Protein AF-A0A972XXH7-F1 (afdb_monomer_lite)

Structure (mmCIF, N/CA/C/O backbone):
data_AF-A0A972XXH7-F1
#
_entry.id   AF-A0A972XXH7-F1
#
loop_
_atom_site.group_PDB
_atom_site.id
_atom_site.type_symbol
_atom_site.label_atom_id
_atom_site.label_alt_id
_atom_site.label_comp_id
_atom_site.label_asym_id
_atom_site.label_entity_id
_atom_site.label_seq_id
_atom_site.pdbx_PDB_ins_code
_atom_site.Cartn_x
_atom_site.Cartn_y
_atom_site.Cartn_z
_atom_site.occupancy
_atom_site.B_iso_or_equiv
_atom_site.auth_seq_id
_atom_site.auth_comp_id
_atom_site.auth_asym_id
_atom_site.auth_atom_id
_atom_site.pdbx_PDB_model_num
ATOM 1 N N . MET A 1 1 ? 15.306 -4.530 -32.451 1.00 33.66 1 MET A N 1
ATOM 2 C CA . MET A 1 1 ? 15.844 -3.868 -31.249 1.00 33.66 1 MET A CA 1
ATOM 3 C C . MET A 1 1 ? 14.902 -4.188 -30.099 1.00 33.66 1 MET A C 1
ATOM 5 O O . MET A 1 1 ? 13.750 -3.777 -30.152 1.00 33.66 1 MET A O 1
ATOM 9 N N . ARG A 1 2 ? 15.311 -5.054 -29.163 1.00 30.50 2 ARG A N 1
ATOM 10 C CA . ARG A 1 2 ? 14.496 -5.430 -27.998 1.00 30.50 2 ARG A CA 1
ATOM 11 C C . ARG A 1 2 ? 14.983 -4.588 -26.828 1.00 30.50 2 ARG A C 1
ATOM 13 O O . ARG A 1 2 ? 16.065 -4.839 -26.318 1.00 30.50 2 ARG A O 1
ATOM 20 N N . ILE A 1 3 ? 14.213 -3.575 -26.449 1.00 39.75 3 ILE A N 1
ATOM 21 C CA . ILE A 1 3 ? 14.462 -2.831 -25.213 1.00 39.75 3 ILE A CA 1
ATOM 22 C C . ILE A 1 3 ? 14.277 -3.838 -24.074 1.00 39.75 3 ILE A C 1
ATOM 24 O O . ILE A 1 3 ? 13.209 -4.442 -23.961 1.00 39.75 3 ILE A O 1
ATOM 28 N N . HIS A 1 4 ? 15.322 -4.084 -23.283 1.00 41.41 4 HIS A N 1
ATOM 29 C CA . HIS A 1 4 ? 15.193 -4.878 -22.066 1.00 41.41 4 HIS A CA 1
ATOM 30 C C . HIS A 1 4 ? 14.301 -4.098 -21.098 1.00 41.41 4 HIS A C 1
ATOM 32 O O . HIS A 1 4 ? 14.734 -3.123 -20.491 1.00 41.41 4 HIS A O 1
ATOM 38 N N . VAL A 1 5 ? 13.034 -4.502 -21.009 1.00 54.06 5 VAL A N 1
ATOM 39 C CA . VAL A 1 5 ? 12.055 -3.889 -20.110 1.00 54.06 5 VAL A CA 1
ATOM 40 C C . VAL A 1 5 ? 12.564 -4.056 -18.681 1.00 54.06 5 VAL A C 1
ATOM 42 O O . VAL A 1 5 ? 12.936 -5.159 -18.268 1.00 54.06 5 VAL A O 1
ATOM 45 N N . ASN A 1 6 ? 12.631 -2.954 -17.929 1.00 66.62 6 ASN A N 1
ATOM 46 C CA . ASN A 1 6 ? 13.001 -3.003 -16.523 1.00 66.62 6 ASN A CA 1
ATOM 47 C C . ASN A 1 6 ? 12.058 -3.968 -15.796 1.00 66.62 6 ASN A C 1
ATOM 49 O O . ASN A 1 6 ? 10.846 -3.974 -16.000 1.00 66.62 6 ASN A O 1
ATOM 53 N N . LEU A 1 7 ? 12.624 -4.774 -14.911 1.00 69.31 7 LEU A N 1
ATOM 54 C CA . LEU A 1 7 ? 11.933 -5.813 -14.165 1.00 69.31 7 LEU A CA 1
ATOM 55 C C . LEU A 1 7 ? 10.661 -5.330 -13.428 1.00 69.31 7 LEU A C 1
ATOM 57 O O . LEU A 1 7 ? 9.765 -6.134 -13.167 1.00 69.31 7 LEU A O 1
ATOM 61 N N . PHE A 1 8 ? 10.611 -4.047 -13.061 1.00 75.12 8 PHE A N 1
ATOM 62 C CA . PHE A 1 8 ? 9.453 -3.398 -12.440 1.00 75.12 8 PHE A CA 1
ATOM 63 C C . PHE A 1 8 ? 8.464 -2.804 -13.442 1.00 75.12 8 PHE A C 1
ATOM 65 O O . PHE A 1 8 ? 7.281 -2.701 -13.132 1.00 75.12 8 PHE A O 1
ATOM 72 N N . GLU A 1 9 ? 8.926 -2.422 -14.632 1.00 80.00 9 GLU A N 1
ATOM 73 C CA . GLU A 1 9 ? 8.071 -1.821 -15.653 1.00 80.00 9 GLU A CA 1
ATOM 74 C C . GLU A 1 9 ? 6.973 -2.783 -16.088 1.00 80.00 9 GLU A C 1
ATOM 76 O O . GLU A 1 9 ? 5.829 -2.361 -16.167 1.00 80.00 9 GLU A O 1
ATOM 81 N N . GLU A 1 10 ? 7.279 -4.068 -16.301 1.00 83.38 10 GLU A N 1
ATOM 82 C CA . GLU A 1 10 ? 6.265 -5.077 -16.654 1.00 83.38 10 GLU A CA 1
ATOM 83 C C . GLU A 1 10 ? 5.128 -5.121 -15.628 1.00 83.38 10 GLU A C 1
ATOM 85 O O . GLU A 1 10 ? 3.953 -5.174 -15.985 1.00 83.38 10 GLU A O 1
ATOM 90 N N . GLN A 1 11 ? 5.478 -5.044 -14.345 1.00 84.75 11 GLN A N 1
ATOM 91 C CA . GLN A 1 11 ? 4.503 -5.079 -13.269 1.00 84.75 11 GLN A CA 1
ATOM 92 C C . GLN A 1 11 ? 3.672 -3.794 -13.206 1.00 84.75 11 GLN A C 1
ATOM 94 O O . GLN A 1 11 ? 2.457 -3.851 -13.031 1.00 84.75 11 GLN A O 1
ATOM 99 N N . PHE A 1 12 ? 4.314 -2.639 -13.372 1.00 87.12 12 PHE A N 1
ATOM 100 C CA . PHE A 1 12 ? 3.624 -1.354 -13.430 1.00 87.12 12 PHE A CA 1
ATOM 101 C C . PHE A 1 12 ? 2.702 -1.267 -14.650 1.00 87.12 12 PHE A C 1
ATOM 103 O O . PHE A 1 12 ? 1.591 -0.770 -14.525 1.00 87.12 12 PHE A O 1
ATOM 110 N N . TYR A 1 13 ? 3.113 -1.807 -15.800 1.00 87.69 13 TYR A N 1
ATOM 111 C CA . TYR A 1 13 ? 2.267 -1.921 -16.988 1.00 87.69 13 TYR A CA 1
ATOM 112 C C . TYR A 1 13 ? 1.065 -2.827 -16.758 1.00 87.69 13 TYR A C 1
ATOM 114 O O . TYR A 1 13 ? -0.038 -2.484 -17.176 1.00 87.69 13 TYR A O 1
ATOM 122 N N . GLN A 1 14 ? 1.265 -3.963 -16.089 1.00 88.62 14 GLN A N 1
ATOM 123 C CA . GLN A 1 14 ? 0.170 -4.861 -15.751 1.00 88.62 14 GLN A CA 1
ATOM 124 C C . GLN A 1 14 ? -0.860 -4.149 -14.867 1.00 88.62 14 GLN A C 1
ATOM 126 O O . GLN A 1 14 ? -2.034 -4.113 -15.223 1.00 88.62 14 GLN A O 1
ATOM 131 N N . VAL A 1 15 ? -0.423 -3.518 -13.772 1.00 89.12 15 VAL A N 1
ATOM 132 C CA . VAL A 1 15 ? -1.325 -2.775 -12.876 1.00 89.12 15 VAL A CA 1
ATOM 133 C C . VAL A 1 15 ? -1.988 -1.605 -13.600 1.00 89.12 15 VAL A C 1
ATOM 135 O O . VAL A 1 15 ? -3.191 -1.405 -13.459 1.00 89.12 15 VAL A O 1
ATOM 138 N N . ALA A 1 16 ? -1.237 -0.858 -14.412 1.00 89.94 16 ALA A N 1
ATOM 139 C CA . ALA A 1 16 ? -1.781 0.243 -15.197 1.00 89.94 16 ALA A CA 1
ATOM 140 C C . ALA A 1 16 ? -2.887 -0.230 -16.150 1.00 89.94 16 ALA A C 1
ATOM 142 O O . ALA A 1 16 ? -3.943 0.391 -16.241 1.00 89.94 16 ALA A O 1
ATOM 143 N N . SER A 1 17 ? -2.678 -1.371 -16.812 1.00 89.81 17 SER A N 1
ATOM 144 C CA . SER A 1 17 ? -3.676 -1.977 -17.690 1.00 89.81 17 SER A CA 1
ATOM 145 C C . SER A 1 17 ? -4.894 -2.502 -16.926 1.00 89.81 17 SER A C 1
ATOM 147 O O . SER A 1 17 ? -6.010 -2.358 -17.418 1.00 89.81 17 SER A O 1
ATOM 149 N N . GLU A 1 18 ? -4.699 -3.134 -15.767 1.00 90.69 18 GLU A N 1
ATOM 150 C CA . GLU A 1 18 ? -5.778 -3.699 -14.943 1.00 90.69 18 GLU A CA 1
ATOM 151 C C . GLU A 1 18 ? -6.668 -2.604 -14.338 1.00 90.69 18 GLU A C 1
ATOM 153 O O . GLU A 1 18 ? -7.891 -2.732 -14.330 1.00 90.69 18 GLU A O 1
ATOM 158 N N . GLU A 1 19 ? -6.067 -1.507 -13.875 1.00 87.88 19 GLU A N 1
ATOM 159 C CA . GLU A 1 19 ? -6.779 -0.367 -13.284 1.00 87.88 19 GLU A CA 1
ATOM 160 C C . GLU A 1 19 ? -7.206 0.678 -14.336 1.00 87.88 19 GLU A C 1
ATOM 162 O O . GLU A 1 19 ? -7.864 1.659 -13.991 1.00 87.88 19 GLU A O 1
ATOM 167 N N . ALA A 1 20 ? -6.862 0.466 -15.614 1.00 89.31 20 ALA A N 1
ATOM 168 C CA . ALA A 1 20 ? -7.104 1.380 -16.734 1.00 89.31 20 ALA A CA 1
ATOM 169 C C . ALA A 1 20 ? -6.572 2.811 -16.488 1.00 89.31 20 ALA A C 1
ATOM 171 O O . ALA A 1 20 ? -7.272 3.800 -16.714 1.00 89.31 20 ALA A O 1
ATOM 172 N N . ILE A 1 21 ? -5.323 2.908 -16.027 1.00 90.50 21 ILE A N 1
ATOM 173 C CA . ILE A 1 21 ? -4.622 4.159 -15.700 1.00 90.50 21 ILE A CA 1
ATOM 174 C C . ILE A 1 21 ? -3.346 4.333 -16.525 1.00 90.50 21 ILE A C 1
ATOM 176 O O . ILE A 1 21 ? -2.838 3.395 -17.140 1.00 90.50 21 ILE A O 1
ATOM 180 N N . GLU A 1 22 ? -2.807 5.550 -16.518 1.00 87.69 22 GLU A N 1
ATOM 181 C CA . GLU A 1 22 ? -1.535 5.857 -17.164 1.00 87.69 22 GLU A CA 1
ATOM 182 C C . GLU A 1 22 ? -0.345 5.529 -16.251 1.00 87.69 22 GLU A C 1
ATOM 184 O O . GLU A 1 22 ? -0.376 5.732 -15.036 1.00 87.69 22 GLU A O 1
ATOM 189 N N . LEU A 1 23 ? 0.722 5.012 -16.862 1.00 88.44 23 LEU A N 1
ATOM 190 C CA . LEU A 1 23 ? 2.010 4.795 -16.213 1.00 88.44 23 LEU A CA 1
ATOM 191 C C . LEU A 1 23 ? 2.893 6.024 -16.427 1.00 88.44 23 LEU A C 1
ATOM 193 O O . LEU A 1 23 ? 3.261 6.332 -17.561 1.00 88.44 23 LEU A O 1
ATOM 197 N N . HIS A 1 24 ? 3.294 6.673 -15.339 1.00 87.81 24 HIS A N 1
ATOM 198 C CA . HIS A 1 24 ? 4.262 7.765 -15.374 1.00 87.81 24 HIS A CA 1
ATOM 199 C C . HIS A 1 24 ? 5.689 7.213 -15.273 1.00 87.81 24 HIS A C 1
ATOM 201 O O . HIS A 1 24 ? 5.961 6.316 -14.470 1.00 87.81 24 HIS A O 1
ATOM 207 N N . LYS A 1 25 ? 6.610 7.732 -16.090 1.00 86.38 25 LYS A N 1
ATOM 208 C CA . LYS A 1 25 ? 8.027 7.346 -16.074 1.00 86.38 25 LYS A CA 1
ATOM 209 C C . LYS A 1 25 ? 8.909 8.574 -16.217 1.00 86.38 25 LYS A C 1
ATOM 211 O O . LYS A 1 25 ? 8.743 9.309 -17.189 1.00 86.38 25 LYS A O 1
ATOM 216 N N . ASP A 1 26 ? 9.898 8.712 -15.338 1.00 83.25 26 ASP A N 1
ATOM 217 C CA . ASP A 1 26 ? 10.983 9.672 -15.537 1.00 83.25 26 ASP A CA 1
ATOM 218 C C . ASP A 1 26 ? 12.301 8.958 -15.816 1.00 83.25 26 ASP A C 1
ATOM 220 O O . ASP A 1 26 ? 12.591 7.871 -15.303 1.00 83.25 26 ASP A O 1
ATOM 224 N N . TYR A 1 27 ? 13.129 9.617 -16.619 1.00 80.62 27 TYR A N 1
ATOM 225 C CA . TYR A 1 27 ? 14.425 9.124 -17.060 1.00 80.62 27 TYR A CA 1
ATOM 226 C C . TYR A 1 27 ? 15.542 10.022 -16.531 1.00 80.62 27 TYR A C 1
ATOM 228 O O . TYR A 1 27 ? 15.356 11.223 -16.332 1.00 80.62 27 TYR A O 1
ATOM 236 N N . GLU A 1 28 ? 16.726 9.453 -16.332 1.00 75.44 28 GLU A N 1
ATOM 237 C CA . GLU A 1 28 ? 17.935 10.207 -16.006 1.00 75.44 28 GLU A CA 1
ATOM 238 C C . GLU A 1 28 ? 19.119 9.789 -16.876 1.00 75.44 28 GLU A C 1
ATOM 240 O O . GLU A 1 28 ? 19.144 8.646 -17.340 1.00 75.44 28 GLU A O 1
ATOM 245 N N . PRO A 1 29 ? 20.117 10.673 -17.070 1.00 73.75 29 PRO A N 1
ATOM 246 C CA . PRO A 1 29 ? 21.312 10.340 -17.826 1.00 73.75 29 PRO A CA 1
ATOM 247 C C . PRO A 1 29 ? 22.032 9.111 -17.252 1.00 73.75 29 PRO A C 1
ATOM 249 O O . PRO A 1 29 ? 22.560 9.136 -16.139 1.00 73.75 29 PRO A O 1
ATOM 252 N N . GLY A 1 30 ? 22.067 8.024 -18.015 1.00 61.16 30 GLY A N 1
ATOM 253 C CA . GLY A 1 30 ? 22.843 6.831 -17.726 1.00 61.16 30 GLY A CA 1
ATOM 254 C C . GLY A 1 30 ? 24.288 7.051 -18.151 1.00 61.16 30 GLY A C 1
ATOM 255 O O . GLY A 1 30 ? 24.621 6.937 -19.323 1.00 61.16 30 GLY A O 1
ATOM 256 N N . SER A 1 31 ? 25.180 7.351 -17.210 1.00 51.62 31 SER A N 1
ATOM 257 C CA . SER A 1 31 ? 26.609 7.378 -17.525 1.00 51.62 31 SER A CA 1
ATOM 258 C C . SER A 1 31 ? 27.147 5.947 -17.613 1.00 51.62 31 SER A C 1
ATOM 260 O O . SER A 1 31 ? 27.480 5.326 -16.605 1.00 51.62 31 SER A O 1
ATOM 262 N N . SER A 1 32 ? 27.300 5.409 -18.825 1.00 45.72 32 SER A N 1
ATOM 263 C CA . SER A 1 32 ? 28.139 4.229 -19.056 1.00 45.72 32 SER A CA 1
ATOM 264 C C . SER A 1 32 ? 29.620 4.619 -18.933 1.00 45.72 32 SER A C 1
ATOM 266 O O . SER A 1 32 ? 30.361 4.697 -19.911 1.00 45.72 32 SER A O 1
ATOM 268 N N . LYS A 1 33 ? 30.072 4.909 -17.711 1.00 40.56 33 LYS A N 1
ATOM 269 C CA . LYS A 1 33 ? 31.497 5.047 -17.371 1.00 40.56 33 LYS A CA 1
ATOM 270 C C . LYS A 1 33 ? 31.946 3.955 -16.404 1.00 40.56 33 LYS A C 1
ATOM 272 O O . LYS A 1 33 ? 32.727 4.200 -15.498 1.00 40.56 33 LYS A O 1
ATOM 277 N N . LEU A 1 34 ? 31.501 2.726 -16.636 1.00 38.81 34 LEU A N 1
ATOM 278 C CA . LEU A 1 34 ? 32.209 1.543 -16.165 1.00 38.81 34 LEU A CA 1
ATOM 279 C C . LEU A 1 34 ? 32.301 0.558 -17.325 1.00 38.81 34 LEU A C 1
ATOM 281 O O . LEU A 1 34 ? 31.327 -0.072 -17.721 1.00 38.81 34 LEU A O 1
ATOM 285 N N . ILE A 1 35 ? 33.507 0.469 -17.883 1.00 43.91 35 ILE A N 1
ATOM 286 C CA . ILE A 1 35 ? 33.942 -0.652 -18.707 1.00 43.91 35 ILE A CA 1
ATOM 287 C C . ILE A 1 35 ? 33.793 -1.890 -17.820 1.00 43.91 35 ILE A C 1
ATOM 289 O O . ILE A 1 35 ? 34.601 -2.133 -16.928 1.00 43.91 35 ILE A O 1
ATOM 293 N N . THR A 1 36 ? 32.730 -2.659 -18.004 1.00 37.34 36 THR A N 1
ATOM 294 C CA . THR A 1 36 ? 32.656 -4.022 -17.484 1.00 37.34 36 THR A CA 1
ATOM 295 C C . THR A 1 36 ? 32.117 -4.888 -18.604 1.00 37.34 36 THR A C 1
ATOM 297 O O . THR A 1 36 ? 30.980 -4.743 -19.042 1.00 37.34 36 THR A O 1
ATOM 300 N N . PHE A 1 37 ? 33.004 -5.732 -19.123 1.00 38.09 37 PHE A N 1
ATOM 301 C CA . PHE A 1 37 ? 32.758 -6.684 -20.194 1.00 38.09 37 PHE A CA 1
ATOM 302 C C . PHE A 1 37 ? 31.705 -7.711 -19.746 1.00 38.09 37 PHE A C 1
ATOM 304 O O . PHE A 1 37 ? 32.053 -8.767 -19.226 1.00 38.09 37 PHE A O 1
ATOM 311 N N . MET A 1 38 ? 30.419 -7.419 -19.936 1.00 34.19 38 MET A N 1
ATOM 312 C CA . MET A 1 38 ? 29.374 -8.444 -19.952 1.00 34.19 38 MET A CA 1
ATOM 313 C C . MET A 1 38 ? 28.773 -8.511 -21.361 1.00 34.19 38 MET A C 1
ATOM 315 O O . MET A 1 38 ? 28.179 -7.532 -21.814 1.00 34.19 38 MET A O 1
ATOM 319 N N . PRO A 1 39 ? 28.937 -9.630 -22.089 1.00 33.75 39 PRO A N 1
ATOM 320 C CA . PRO A 1 39 ? 28.343 -9.789 -23.407 1.00 33.75 39 PRO A CA 1
ATOM 321 C C . PRO A 1 39 ? 26.834 -10.027 -23.255 1.00 33.75 39 PRO A C 1
ATOM 323 O O . PRO A 1 39 ? 26.426 -10.993 -22.614 1.00 33.75 39 PRO A O 1
ATOM 326 N N . GLY A 1 40 ? 26.014 -9.153 -23.849 1.00 41.34 40 GLY A N 1
ATOM 327 C CA . GLY A 1 40 ? 24.571 -9.382 -24.009 1.00 41.34 40 GLY A CA 1
ATOM 328 C C . GLY A 1 40 ? 23.629 -8.256 -23.575 1.00 41.34 40 GLY A C 1
ATOM 329 O O . GLY A 1 40 ? 22.423 -8.424 -23.716 1.00 41.34 40 GLY A O 1
ATOM 330 N N . ALA A 1 41 ? 24.126 -7.122 -23.076 1.00 37.72 41 ALA A N 1
ATOM 331 C CA . ALA A 1 41 ? 23.281 -5.957 -22.819 1.00 37.72 41 ALA A CA 1
ATOM 332 C C . ALA A 1 41 ? 23.319 -5.004 -24.026 1.00 37.72 41 ALA A C 1
ATOM 334 O O . ALA A 1 41 ? 24.289 -4.271 -24.211 1.00 37.72 41 ALA A O 1
ATOM 335 N N . ASP A 1 42 ? 22.272 -5.037 -24.855 1.00 38.16 42 ASP A N 1
ATOM 336 C CA . ASP A 1 42 ? 21.989 -3.986 -25.839 1.00 38.16 42 ASP A CA 1
ATOM 337 C C . ASP A 1 42 ? 21.674 -2.687 -25.072 1.00 38.16 42 ASP A C 1
ATOM 339 O O . ASP A 1 42 ? 20.548 -2.466 -24.627 1.00 38.16 42 ASP A O 1
ATOM 343 N N . TYR A 1 43 ? 22.692 -1.846 -24.880 1.00 47.94 43 TYR A N 1
ATOM 344 C CA . TYR A 1 43 ? 22.541 -0.461 -24.446 1.00 47.94 43 TYR A CA 1
ATOM 345 C C . TYR A 1 43 ? 22.334 0.405 -25.682 1.00 47.94 43 TYR A C 1
ATOM 347 O O . TYR A 1 43 ? 23.233 0.526 -26.513 1.00 47.94 43 TYR A O 1
ATOM 355 N N . ASN A 1 44 ? 21.164 1.021 -25.798 1.00 42.84 44 ASN A N 1
ATOM 356 C CA . ASN A 1 44 ? 21.001 2.186 -26.649 1.00 42.84 44 ASN A CA 1
ATOM 357 C C . ASN A 1 44 ? 20.095 3.190 -25.931 1.00 42.84 44 ASN A C 1
ATOM 359 O O . ASN A 1 44 ? 19.065 2.797 -25.385 1.00 42.84 44 ASN A O 1
ATOM 363 N N . ASP A 1 45 ? 20.537 4.445 -25.976 1.00 50.91 45 ASP A N 1
ATOM 364 C CA . ASP A 1 45 ? 20.097 5.657 -25.276 1.00 50.91 45 ASP A CA 1
ATOM 365 C C . ASP A 1 45 ? 20.722 5.877 -23.890 1.00 50.91 45 ASP A C 1
ATOM 367 O O . ASP A 1 45 ? 20.584 5.078 -22.967 1.00 50.91 45 ASP A O 1
ATOM 371 N N . ASP A 1 46 ? 21.402 7.021 -23.750 1.00 62.62 46 ASP A N 1
ATOM 372 C CA . ASP A 1 46 ? 22.047 7.575 -22.549 1.00 62.62 46 ASP A CA 1
ATOM 373 C C . ASP A 1 46 ? 21.062 7.841 -21.390 1.00 62.62 46 ASP A C 1
ATOM 375 O O . ASP A 1 46 ? 21.306 8.704 -20.555 1.00 62.62 46 ASP A O 1
ATOM 379 N N . LEU A 1 47 ? 19.916 7.163 -21.332 1.00 63.38 47 LEU A N 1
ATOM 380 C CA . LEU A 1 47 ? 18.828 7.392 -20.395 1.00 63.38 47 LEU A CA 1
ATOM 381 C C . LEU A 1 47 ? 18.426 6.079 -19.721 1.00 63.38 47 LEU A C 1
ATOM 383 O O . LEU A 1 47 ? 18.034 5.113 -20.370 1.00 63.38 47 LEU A O 1
ATOM 387 N N . ARG A 1 48 ? 18.476 6.056 -18.389 1.00 73.62 48 ARG A N 1
ATOM 388 C CA . ARG A 1 48 ? 17.953 4.960 -17.561 1.00 73.62 48 ARG A CA 1
ATOM 389 C C . ARG A 1 48 ? 16.675 5.406 -16.858 1.00 73.62 48 ARG A C 1
ATOM 391 O O . ARG A 1 48 ? 16.543 6.578 -16.509 1.00 73.62 48 ARG A O 1
ATOM 398 N N . VAL A 1 49 ? 15.738 4.483 -16.634 1.00 78.06 49 VAL A N 1
ATOM 399 C CA . VAL A 1 49 ? 14.524 4.776 -15.856 1.00 78.06 49 VAL A CA 1
ATOM 400 C C . VAL A 1 49 ? 14.915 5.115 -14.425 1.00 78.06 49 VAL A C 1
ATOM 402 O O . VAL A 1 49 ? 15.528 4.305 -13.728 1.00 78.06 49 VAL A O 1
ATOM 405 N N . LYS A 1 50 ? 14.542 6.318 -13.998 1.00 83.69 50 LYS A N 1
ATOM 406 C CA . LYS A 1 50 ? 14.769 6.826 -12.650 1.00 83.69 50 LYS A CA 1
ATOM 407 C C . LYS A 1 50 ? 13.596 6.492 -11.742 1.00 83.69 50 LYS A C 1
ATOM 409 O O . LYS A 1 50 ? 13.808 5.998 -10.634 1.00 83.69 50 LYS A O 1
ATOM 414 N N . THR A 1 51 ? 12.382 6.758 -12.216 1.00 88.00 51 THR A N 1
ATOM 415 C CA . THR A 1 51 ? 11.142 6.624 -11.447 1.00 88.00 51 THR A CA 1
ATOM 416 C C . THR A 1 51 ? 10.055 5.937 -12.270 1.00 88.00 51 THR A C 1
ATOM 418 O O . THR A 1 51 ? 9.981 6.079 -13.491 1.00 88.00 51 THR A O 1
ATOM 421 N N . LEU A 1 52 ? 9.204 5.183 -11.581 1.00 89.88 52 LEU A N 1
ATOM 422 C CA . LEU A 1 52 ? 7.958 4.624 -12.096 1.00 89.88 52 LEU A CA 1
ATOM 423 C C . LEU A 1 52 ? 6.824 5.075 -11.181 1.00 89.88 52 LEU A C 1
ATOM 425 O O . LEU A 1 52 ? 6.930 4.912 -9.966 1.00 89.88 52 LEU A O 1
ATOM 429 N N . GLY A 1 53 ? 5.754 5.618 -11.752 1.00 92.81 53 GLY A N 1
ATOM 430 C CA . GLY A 1 53 ? 4.645 6.215 -11.016 1.00 92.81 53 GLY A CA 1
ATOM 431 C C . GLY A 1 53 ? 3.282 5.692 -11.462 1.00 92.81 53 GLY A C 1
ATOM 432 O O . GLY A 1 53 ? 3.038 5.538 -12.657 1.00 92.81 53 GLY A O 1
ATOM 433 N N . LEU A 1 54 ? 2.384 5.450 -10.508 1.00 94.69 54 LEU A N 1
ATOM 434 C CA . LEU A 1 54 ? 0.969 5.151 -10.751 1.00 94.69 54 LEU A CA 1
ATOM 435 C C . LEU A 1 54 ? 0.099 6.022 -9.855 1.00 94.69 54 LEU A C 1
ATOM 437 O O . LEU A 1 54 ? 0.373 6.150 -8.663 1.00 94.69 54 LEU A O 1
ATOM 441 N N . GLU A 1 55 ? -0.995 6.534 -10.405 1.00 96.12 55 GLU A N 1
ATOM 442 C CA . GLU A 1 55 ? -2.075 7.146 -9.636 1.00 96.12 55 GLU A CA 1
ATOM 443 C C . GLU A 1 55 ? -3.333 6.293 -9.788 1.00 96.12 55 GLU A C 1
ATOM 445 O O . GLU A 1 55 ? -3.977 6.291 -10.833 1.00 96.12 55 GLU A O 1
ATOM 450 N N . ILE A 1 56 ? -3.674 5.532 -8.749 1.00 96.06 56 ILE A N 1
ATOM 451 C CA . ILE A 1 56 ? -4.781 4.575 -8.782 1.00 96.06 56 ILE A CA 1
ATOM 452 C C . ILE A 1 56 ? -6.012 5.227 -8.135 1.00 96.06 56 ILE A C 1
ATOM 454 O O . ILE A 1 56 ? -6.040 5.399 -6.907 1.00 96.06 56 ILE A O 1
ATOM 458 N N . PRO A 1 57 ? -7.046 5.603 -8.911 1.00 95.75 57 PRO A N 1
ATOM 459 C CA . PRO A 1 57 ? -8.279 6.135 -8.356 1.00 95.75 57 PRO A CA 1
ATOM 460 C C . PRO A 1 57 ? -9.098 5.012 -7.708 1.00 95.75 57 PRO A C 1
ATOM 462 O O . PRO A 1 57 ? -9.427 4.009 -8.335 1.00 95.75 57 PRO A O 1
ATOM 465 N N . TYR A 1 58 ? -9.498 5.192 -6.450 1.00 95.94 58 TYR A N 1
ATOM 466 C CA . TYR A 1 58 ? -10.328 4.222 -5.737 1.00 95.94 58 TYR A CA 1
ATOM 467 C C . TYR A 1 58 ? -11.303 4.916 -4.782 1.00 95.94 58 TYR A C 1
ATOM 469 O O . TYR A 1 58 ? -10.903 5.644 -3.879 1.00 95.94 58 TYR A O 1
ATOM 477 N N . LYS A 1 59 ? -12.615 4.720 -4.990 1.00 93.88 59 LYS A N 1
ATOM 478 C CA . LYS A 1 59 ? -13.705 5.292 -4.163 1.00 93.88 59 LYS A CA 1
ATOM 479 C C . LYS A 1 59 ? -13.539 6.794 -3.840 1.00 93.88 59 LYS A C 1
ATOM 481 O O . LYS A 1 59 ? -13.754 7.226 -2.709 1.00 93.88 59 LYS A O 1
ATOM 486 N N . LYS A 1 60 ? -13.215 7.600 -4.863 1.00 93.12 60 LYS A N 1
ATOM 487 C CA . LYS A 1 60 ? -12.948 9.060 -4.787 1.00 93.12 60 LYS A CA 1
ATOM 488 C C . LYS A 1 60 ? -11.675 9.453 -4.020 1.00 93.12 60 LYS A C 1
ATOM 490 O O . LYS A 1 60 ? -11.490 10.626 -3.709 1.00 93.12 60 LYS A O 1
ATOM 495 N N . GLN A 1 61 ? -10.810 8.491 -3.731 1.00 93.81 61 GLN A N 1
ATOM 496 C CA . GLN A 1 61 ? -9.461 8.692 -3.211 1.00 93.81 61 GLN A CA 1
ATOM 497 C C . GLN A 1 61 ? -8.443 8.338 -4.298 1.00 93.81 61 GLN A C 1
ATOM 499 O O . GLN A 1 61 ? -8.797 7.695 -5.287 1.00 93.81 61 GLN A O 1
ATOM 504 N N . ILE A 1 62 ? -7.196 8.767 -4.124 1.00 96.06 62 ILE A N 1
ATOM 505 C CA . ILE A 1 62 ? -6.094 8.447 -5.038 1.00 96.06 62 ILE A CA 1
ATOM 506 C C . ILE A 1 62 ? -4.998 7.778 -4.218 1.00 96.06 62 ILE A C 1
ATOM 508 O O . ILE A 1 62 ? -4.537 8.346 -3.226 1.00 96.06 62 ILE A O 1
ATOM 512 N N . ILE A 1 63 ? -4.604 6.578 -4.635 1.00 96.94 63 ILE A N 1
ATOM 513 C CA . ILE A 1 63 ? -3.422 5.886 -4.127 1.00 96.94 63 ILE A CA 1
ATOM 514 C C . ILE A 1 63 ? -2.298 6.189 -5.114 1.00 96.94 63 ILE A C 1
ATOM 516 O O . ILE A 1 63 ? -2.328 5.691 -6.239 1.00 96.94 63 ILE A O 1
ATOM 520 N N . ALA A 1 64 ? -1.326 7.006 -4.717 1.00 96.69 64 ALA A N 1
ATOM 521 C CA . ALA A 1 64 ? -0.153 7.257 -5.541 1.00 96.69 64 ALA A CA 1
ATOM 522 C C . ALA A 1 64 ? 0.981 6.314 -5.136 1.00 96.69 64 ALA A C 1
ATOM 524 O O . ALA A 1 64 ? 1.293 6.154 -3.951 1.00 96.69 64 ALA A O 1
ATOM 525 N N . VAL A 1 65 ? 1.596 5.695 -6.135 1.00 95.69 65 VAL A N 1
ATOM 526 C CA . VAL A 1 65 ? 2.713 4.769 -5.987 1.00 95.69 65 VAL A CA 1
ATOM 527 C C . VAL A 1 65 ? 3.886 5.308 -6.780 1.00 95.69 65 VAL A C 1
ATOM 529 O O . VAL A 1 65 ? 3.735 5.589 -7.962 1.00 95.69 65 VAL A O 1
ATOM 532 N N . GLU A 1 66 ? 5.052 5.409 -6.154 1.00 94.56 66 GLU A N 1
ATOM 533 C CA . GLU A 1 66 ? 6.292 5.816 -6.807 1.00 94.56 66 GLU A CA 1
ATOM 534 C C . GLU A 1 66 ? 7.407 4.834 -6.456 1.00 94.56 66 GLU A C 1
ATOM 536 O O . GLU A 1 66 ? 7.690 4.587 -5.283 1.00 94.56 66 GLU A O 1
ATOM 541 N N . TYR A 1 67 ? 8.040 4.252 -7.470 1.00 92.00 67 TYR A N 1
ATOM 542 C CA . TYR A 1 67 ? 9.245 3.442 -7.328 1.00 92.00 67 TYR A CA 1
ATOM 543 C C . TYR A 1 67 ? 10.416 4.218 -7.914 1.00 92.00 67 TYR A C 1
ATOM 545 O O . TYR A 1 67 ? 10.456 4.473 -9.114 1.00 92.00 67 TYR A O 1
ATOM 553 N N . GLN A 1 68 ? 11.390 4.548 -7.077 1.00 89.06 68 GLN A N 1
ATOM 554 C CA . GLN A 1 68 ? 12.686 5.071 -7.484 1.00 89.06 68 GLN A CA 1
ATOM 555 C C . GLN A 1 68 ? 13.607 3.871 -7.745 1.00 89.06 68 GLN A C 1
ATOM 557 O O . GLN A 1 68 ? 13.876 3.067 -6.851 1.00 89.06 68 GLN A O 1
ATOM 562 N N . VAL A 1 69 ? 14.012 3.693 -9.005 1.00 83.75 69 VAL A N 1
ATOM 563 C CA . VAL A 1 69 ? 14.748 2.511 -9.501 1.00 83.75 69 VAL A CA 1
ATOM 564 C C . VAL A 1 69 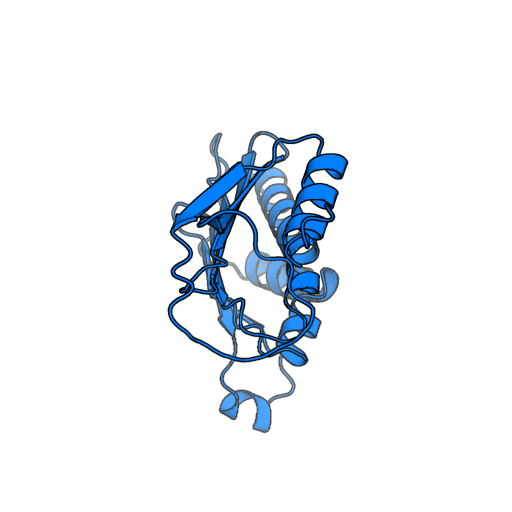? 16.186 2.856 -9.918 1.00 83.75 69 VAL A C 1
ATOM 566 O O . VAL A 1 69 ? 16.969 1.953 -10.211 1.00 83.75 69 VAL A O 1
ATOM 569 N N . GLY A 1 70 ? 16.542 4.146 -9.913 1.00 73.19 70 GLY A N 1
ATOM 570 C CA . GLY A 1 70 ? 17.906 4.637 -10.134 1.00 73.19 70 GLY A CA 1
ATOM 571 C C . GLY A 1 70 ? 18.848 4.339 -8.958 1.00 73.19 70 GLY A C 1
ATOM 572 O O . GLY A 1 70 ? 18.869 3.237 -8.411 1.00 73.19 70 GLY A O 1
ATOM 573 N N . ASP A 1 71 ? 19.642 5.328 -8.544 1.00 71.75 71 ASP A N 1
ATOM 574 C CA . ASP A 1 71 ? 20.652 5.128 -7.488 1.00 71.75 71 ASP A CA 1
ATOM 575 C C . ASP A 1 71 ? 20.037 4.847 -6.107 1.00 71.75 71 ASP A C 1
ATOM 577 O O . ASP A 1 71 ? 20.612 4.131 -5.285 1.00 71.75 71 ASP A O 1
ATOM 581 N N . ILE A 1 72 ? 18.845 5.391 -5.855 1.00 73.25 72 ILE A N 1
ATOM 582 C CA . ILE A 1 72 ? 18.084 5.166 -4.629 1.00 73.25 72 ILE A CA 1
ATOM 583 C C . ILE A 1 72 ? 16.992 4.150 -4.952 1.00 73.25 72 ILE A C 1
ATOM 585 O O . ILE A 1 72 ? 16.005 4.481 -5.595 1.00 73.25 72 ILE A O 1
ATOM 589 N N . GLN A 1 73 ? 17.179 2.908 -4.504 1.00 84.94 73 GLN A N 1
ATOM 590 C CA . GLN A 1 73 ? 16.209 1.823 -4.660 1.00 84.94 73 GLN A CA 1
ATOM 591 C C . GLN A 1 73 ? 15.151 1.896 -3.557 1.00 84.94 73 GLN A C 1
ATOM 593 O O . GLN A 1 73 ? 15.245 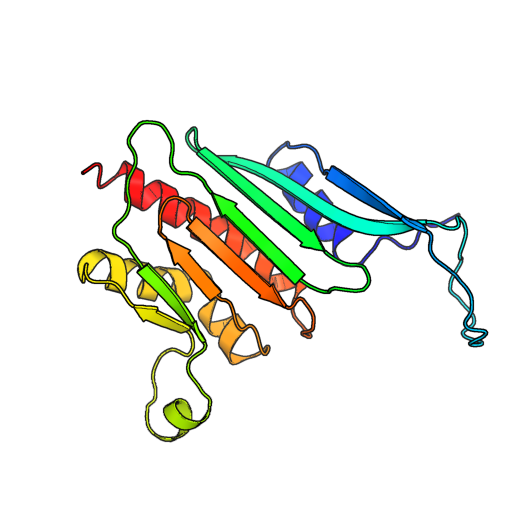1.203 -2.537 1.00 84.94 73 GLN A O 1
ATOM 598 N N . MET A 1 74 ? 14.150 2.749 -3.747 1.00 90.75 74 MET A N 1
ATOM 599 C CA . MET A 1 74 ? 13.119 3.022 -2.748 1.00 90.75 74 MET A CA 1
ATOM 600 C C . MET A 1 74 ? 11.735 3.075 -3.382 1.00 90.75 74 MET A C 1
ATOM 602 O O . MET A 1 74 ? 11.570 3.520 -4.511 1.00 90.75 74 MET A O 1
ATOM 606 N N . ALA A 1 75 ? 10.737 2.615 -2.644 1.00 92.88 75 ALA A N 1
ATOM 607 C CA . ALA A 1 75 ? 9.342 2.681 -3.024 1.00 92.88 75 ALA A CA 1
ATOM 608 C C . ALA A 1 75 ? 8.553 3.474 -1.992 1.00 92.88 75 ALA A C 1
ATOM 610 O O . ALA A 1 75 ? 8.763 3.333 -0.782 1.00 92.88 75 ALA A O 1
ATOM 611 N N . GLN A 1 76 ? 7.617 4.266 -2.496 1.00 95.56 76 GLN A N 1
ATOM 612 C CA . GLN A 1 76 ? 6.717 5.084 -1.715 1.00 95.56 76 GLN A CA 1
ATOM 613 C C . GLN A 1 76 ? 5.276 4.846 -2.168 1.00 95.56 76 GLN A C 1
ATOM 615 O O . GLN A 1 76 ? 4.954 4.923 -3.349 1.00 95.56 76 GLN A O 1
ATOM 620 N N . PHE A 1 77 ? 4.396 4.602 -1.204 1.00 97.06 77 PHE A N 1
ATOM 621 C CA . PHE A 1 77 ? 2.953 4.674 -1.384 1.00 97.06 77 PHE A CA 1
ATOM 622 C C . PHE A 1 77 ? 2.424 5.848 -0.582 1.00 97.06 77 PHE A C 1
ATOM 624 O O . PHE A 1 77 ? 2.839 6.079 0.558 1.00 97.06 77 PHE A O 1
ATOM 631 N N . ASN A 1 78 ? 1.478 6.578 -1.149 1.00 96.31 78 ASN A N 1
ATOM 632 C CA . ASN A 1 78 ? 0.785 7.626 -0.435 1.00 96.31 78 ASN A CA 1
ATOM 633 C C . ASN A 1 78 ? -0.705 7.647 -0.792 1.00 96.31 78 ASN A C 1
ATOM 635 O O . ASN A 1 78 ? -1.114 7.274 -1.887 1.00 96.31 78 ASN A O 1
ATOM 639 N N . CYS A 1 79 ? -1.522 8.048 0.173 1.00 95.31 79 CYS A N 1
ATOM 640 C CA . CYS A 1 79 ? -2.935 8.318 -0.032 1.00 95.31 79 CYS A CA 1
ATOM 641 C C . CYS A 1 79 ? -3.346 9.455 0.899 1.00 95.31 79 CYS A C 1
ATOM 643 O O . CYS A 1 79 ? -3.168 9.379 2.120 1.00 95.31 79 CYS A O 1
ATOM 645 N N . GLU A 1 80 ? -3.907 10.509 0.323 1.00 93.12 80 GLU A N 1
ATOM 646 C CA . GLU A 1 80 ? -4.556 11.579 1.071 1.00 93.12 80 GLU A CA 1
ATOM 647 C C . GLU A 1 80 ? -6.052 11.275 1.169 1.00 93.12 80 GLU A C 1
ATOM 649 O O . GLU A 1 80 ? -6.728 11.129 0.152 1.00 93.12 80 GLU A O 1
ATOM 654 N N . LEU A 1 81 ? -6.569 11.165 2.395 1.00 90.69 81 LEU A N 1
ATOM 655 C CA . LEU A 1 81 ? -7.990 10.925 2.630 1.00 90.69 81 LEU A CA 1
ATOM 656 C C . LEU A 1 81 ? -8.777 12.233 2.453 1.00 90.69 81 LEU A C 1
ATOM 658 O O . LEU A 1 81 ? -8.717 13.144 3.276 1.00 90.69 81 LEU A O 1
ATOM 662 N N . LYS A 1 82 ? -9.531 12.321 1.359 1.00 90.06 82 LYS A N 1
ATOM 663 C CA . LYS A 1 82 ? -10.387 13.454 0.990 1.00 90.06 82 LYS A CA 1
ATOM 664 C C . LYS A 1 82 ? -11.823 13.262 1.482 1.00 90.06 82 LYS A C 1
ATOM 666 O O . LYS A 1 82 ? -12.225 12.184 1.918 1.00 90.06 82 LYS A O 1
ATOM 671 N N . HIS A 1 83 ? -12.630 14.316 1.340 1.00 85.19 83 HIS A N 1
ATOM 672 C CA . HIS A 1 83 ? -14.076 14.314 1.618 1.00 85.19 83 HIS A CA 1
ATOM 673 C C . HIS A 1 83 ? -14.449 14.013 3.076 1.00 85.19 83 HIS A C 1
ATOM 675 O O . HIS A 1 83 ? -15.470 13.384 3.346 1.00 85.19 83 HIS A O 1
ATOM 681 N N . GLY A 1 84 ? -13.620 14.475 4.015 1.00 82.19 84 GLY A N 1
ATOM 682 C CA . GLY A 1 84 ? -13.871 14.319 5.447 1.00 82.19 84 GLY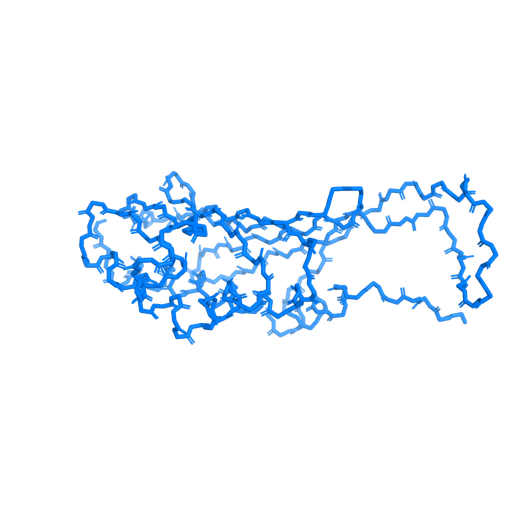 A CA 1
ATOM 683 C C . GLY A 1 84 ? -13.606 12.914 5.984 1.00 82.19 84 GLY A C 1
ATOM 684 O O . GLY A 1 84 ? -13.832 12.694 7.166 1.00 82.19 84 GLY A O 1
ATOM 685 N N . LEU A 1 85 ? -13.103 11.983 5.161 1.00 88.31 85 LEU A N 1
ATOM 686 C CA . LEU A 1 85 ? -12.631 10.694 5.656 1.00 88.31 85 LEU A CA 1
ATOM 687 C C . LEU A 1 85 ? -11.435 10.900 6.586 1.00 88.31 85 LEU A C 1
ATOM 689 O O . LEU A 1 85 ? -10.524 11.676 6.293 1.00 88.31 85 LEU A O 1
ATOM 693 N N . ARG A 1 86 ? -11.446 10.185 7.708 1.00 87.81 86 ARG A N 1
ATOM 694 C CA . ARG A 1 86 ? -10.377 10.192 8.702 1.00 87.81 86 ARG A CA 1
ATOM 695 C C . ARG A 1 86 ? -10.117 8.773 9.173 1.00 87.81 86 ARG A C 1
ATOM 697 O O . ARG A 1 86 ? -10.997 7.920 9.131 1.00 87.81 86 ARG A O 1
ATOM 704 N N . ILE A 1 87 ? -8.897 8.553 9.633 1.00 90.94 87 ILE A N 1
ATOM 705 C CA . ILE A 1 87 ? -8.468 7.318 10.272 1.00 90.94 87 ILE A CA 1
ATOM 706 C C . ILE A 1 87 ? -7.676 7.689 11.516 1.00 90.94 87 ILE A C 1
ATOM 708 O O . ILE A 1 87 ? -6.975 8.702 11.519 1.00 90.94 87 ILE A O 1
ATOM 712 N N . SER A 1 88 ? -7.798 6.889 12.571 1.00 91.88 88 SER A N 1
ATOM 713 C CA . SER A 1 88 ? -6.977 7.055 13.768 1.00 91.88 88 SER A CA 1
ATOM 714 C C . SER A 1 88 ? -5.493 6.913 13.411 1.00 91.88 88 SER A C 1
ATOM 716 O O . SER A 1 88 ? -5.120 6.121 12.538 1.00 91.88 88 SER A O 1
ATOM 718 N N . ASP A 1 89 ? -4.642 7.671 14.100 1.00 94.12 89 ASP A N 1
ATOM 719 C CA . ASP A 1 89 ? -3.197 7.600 13.901 1.00 94.12 89 ASP A CA 1
ATOM 720 C C . ASP A 1 89 ? -2.692 6.173 14.176 1.00 94.12 89 ASP A C 1
ATOM 722 O O . ASP A 1 89 ? -3.008 5.535 15.193 1.00 94.12 89 ASP A O 1
ATOM 726 N N . PHE A 1 90 ? -1.887 5.662 13.254 1.00 95.25 90 PHE A N 1
ATOM 727 C CA . PHE A 1 90 ? -1.244 4.368 13.360 1.00 95.25 90 PHE A CA 1
ATOM 728 C C . PHE A 1 90 ? 0.159 4.404 12.767 1.00 95.25 90 PHE A C 1
ATOM 730 O O . PHE A 1 90 ? 0.503 5.235 11.926 1.00 95.25 90 PHE A O 1
ATOM 737 N N . LYS A 1 91 ? 0.977 3.452 13.205 1.00 96.31 91 LYS A N 1
ATOM 738 C CA . LYS A 1 91 ? 2.316 3.212 12.691 1.00 96.31 91 LYS A CA 1
ATOM 739 C C . LYS A 1 91 ? 2.554 1.719 12.523 1.00 96.31 91 LYS A C 1
ATOM 741 O O . LYS A 1 91 ? 2.380 0.957 13.475 1.00 96.31 91 LYS A O 1
ATOM 746 N N . ILE A 1 92 ? 2.969 1.312 11.329 1.00 95.25 92 ILE A N 1
ATOM 747 C CA . ILE A 1 92 ? 3.354 -0.063 11.010 1.00 95.25 92 ILE A CA 1
ATOM 748 C C . ILE A 1 92 ? 4.851 -0.078 10.733 1.00 95.25 92 ILE A C 1
ATOM 750 O O . ILE A 1 92 ? 5.338 0.650 9.874 1.00 95.25 92 ILE A O 1
ATOM 754 N N . THR A 1 93 ? 5.589 -0.890 11.483 1.00 93.56 93 THR A N 1
ATOM 755 C CA . THR A 1 93 ? 7.045 -1.019 11.331 1.00 93.56 93 THR A CA 1
ATOM 756 C C . THR A 1 93 ? 7.490 -2.461 11.459 1.00 93.56 93 THR A C 1
ATOM 758 O O . THR A 1 93 ? 6.850 -3.256 12.147 1.00 93.56 93 THR A O 1
ATOM 761 N N . TYR A 1 94 ? 8.658 -2.782 10.918 1.00 89.62 94 TYR A N 1
ATOM 762 C CA . TYR A 1 94 ? 9.321 -4.055 11.181 1.00 89.62 94 TYR A CA 1
ATOM 763 C C . TYR A 1 94 ? 9.729 -4.211 12.660 1.00 89.62 94 TYR A C 1
ATOM 765 O O . TYR A 1 94 ? 10.240 -3.277 13.286 1.00 89.62 94 TYR A O 1
ATOM 773 N N . ARG A 1 95 ? 9.532 -5.398 13.242 1.00 85.00 95 ARG A N 1
ATOM 774 C CA . ARG A 1 95 ? 10.040 -5.752 14.576 1.00 85.00 95 ARG A CA 1
ATOM 775 C C . ARG A 1 95 ? 11.498 -6.158 14.510 1.00 85.00 95 ARG A C 1
ATOM 777 O O . ARG A 1 95 ? 11.862 -7.038 13.741 1.00 85.00 95 ARG A O 1
ATOM 784 N N . SER A 1 96 ? 12.321 -5.599 15.393 1.00 75.19 96 SER A N 1
ATOM 785 C CA . SER A 1 96 ? 13.740 -5.951 15.452 1.00 75.19 96 SER A CA 1
ATOM 786 C C . SER A 1 96 ? 13.956 -7.458 15.639 1.00 75.19 96 SER A C 1
ATOM 788 O O . SER A 1 96 ? 13.215 -8.130 16.366 1.00 75.19 96 SER A O 1
ATOM 790 N N . HIS A 1 97 ? 15.018 -7.978 15.019 1.00 69.25 97 HIS A N 1
ATOM 791 C CA . HIS A 1 97 ? 15.389 -9.395 15.079 1.00 69.25 97 HIS A CA 1
ATOM 792 C C . HIS A 1 97 ? 15.506 -9.933 16.510 1.00 69.25 97 HIS A C 1
ATOM 794 O O . HIS A 1 97 ? 15.069 -11.048 16.783 1.00 69.25 97 HIS A O 1
ATOM 800 N N . TYR A 1 98 ? 15.991 -9.118 17.448 1.00 68.69 98 TYR A N 1
ATOM 801 C CA . TYR A 1 98 ? 16.108 -9.501 18.855 1.00 68.69 98 TYR A CA 1
ATOM 802 C C . TYR A 1 98 ? 14.761 -9.841 19.495 1.00 68.69 98 TYR A C 1
ATOM 804 O O . TYR A 1 98 ? 14.653 -10.819 20.226 1.00 68.69 98 TYR A O 1
ATOM 812 N N . THR A 1 99 ? 13.700 -9.098 19.170 1.00 64.12 99 THR A N 1
ATOM 813 C CA . THR A 1 99 ? 12.361 -9.388 19.712 1.00 64.12 99 THR A CA 1
ATOM 814 C C . THR A 1 99 ? 11.753 -10.675 19.152 1.00 64.12 99 THR A C 1
ATOM 816 O O . THR A 1 99 ? 10.875 -11.255 19.791 1.00 64.12 99 THR A O 1
ATOM 819 N N . ARG A 1 100 ? 12.237 -11.152 17.995 1.00 64.88 100 ARG A N 1
ATOM 820 C CA . ARG A 1 100 ? 11.770 -12.388 17.345 1.00 64.88 100 ARG A CA 1
ATOM 821 C C . ARG A 1 100 ? 12.291 -13.647 18.032 1.00 64.88 100 ARG A C 1
ATOM 823 O O . ARG A 1 100 ? 11.591 -14.652 18.040 1.00 64.88 100 ARG A O 1
ATOM 830 N N . LEU A 1 101 ? 13.486 -13.592 18.621 1.00 67.19 101 LEU A N 1
ATOM 831 C CA . LEU A 1 101 ? 14.097 -14.746 19.292 1.00 67.19 101 LEU A CA 1
ATOM 832 C C . LEU A 1 101 ? 13.307 -15.195 20.528 1.00 67.19 101 LEU A C 1
ATO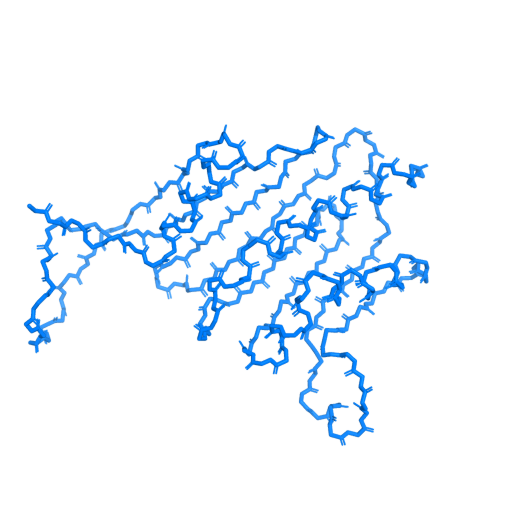M 834 O O . LEU A 1 101 ? 13.347 -16.366 20.888 1.00 67.19 101 LEU A O 1
ATOM 838 N N . PHE A 1 102 ? 12.550 -14.284 21.143 1.00 67.19 102 PHE A N 1
ATOM 839 C CA . PHE A 1 102 ? 11.862 -14.543 22.409 1.00 67.19 102 PHE A CA 1
ATOM 840 C C . PHE A 1 102 ? 10.334 -14.609 22.290 1.00 67.19 102 PHE A C 1
ATOM 842 O O . PHE A 1 102 ? 9.668 -14.992 23.249 1.00 67.19 102 PHE A O 1
ATOM 849 N N . LEU A 1 103 ? 9.745 -14.237 21.146 1.00 63.88 103 LEU A N 1
ATOM 850 C CA . LEU A 1 103 ? 8.292 -14.156 20.977 1.00 63.88 103 LEU A CA 1
ATOM 851 C C . LEU A 1 103 ? 7.867 -14.581 19.561 1.00 63.88 103 LEU A C 1
ATOM 853 O O . LEU A 1 103 ? 8.236 -13.936 18.581 1.00 63.88 103 LEU A O 1
ATOM 857 N N . LYS A 1 104 ? 7.002 -15.603 19.455 1.00 67.38 104 LYS A N 1
ATOM 858 C CA . LYS A 1 104 ? 6.291 -15.979 18.212 1.00 67.38 104 LYS A CA 1
ATOM 859 C C . LYS A 1 104 ? 5.209 -14.940 17.875 1.00 67.38 104 LYS A C 1
ATOM 861 O O . LYS A 1 104 ? 4.020 -15.206 18.011 1.00 67.38 104 LYS A O 1
ATOM 866 N N . LYS A 1 105 ? 5.615 -13.722 17.523 1.00 77.12 105 LYS A N 1
ATOM 867 C CA . LYS A 1 105 ? 4.715 -12.618 17.156 1.00 77.12 105 LYS A CA 1
ATOM 868 C C . LYS A 1 105 ? 4.904 -12.232 15.692 1.00 77.12 105 LYS A C 1
ATOM 870 O O . LYS A 1 105 ? 5.953 -12.511 15.115 1.00 77.12 105 LYS A O 1
ATOM 875 N N . ASN A 1 106 ? 3.898 -11.556 15.138 1.00 84.31 106 ASN A N 1
ATOM 876 C CA . ASN A 1 106 ? 3.965 -10.960 13.805 1.00 84.31 106 ASN A CA 1
ATOM 877 C C . ASN A 1 106 ? 5.192 -10.049 13.688 1.00 84.31 106 ASN A C 1
ATOM 879 O O . ASN A 1 106 ? 5.557 -9.348 14.634 1.00 84.31 106 ASN A O 1
ATOM 883 N N . ILE A 1 107 ? 5.834 -10.098 12.534 1.00 88.81 107 ILE A N 1
ATOM 884 C CA . ILE A 1 107 ? 7.050 -9.393 12.159 1.00 88.81 107 ILE A CA 1
ATOM 885 C C . ILE A 1 107 ? 6.740 -7.935 11.901 1.00 88.81 107 ILE A C 1
ATOM 887 O O . ILE A 1 107 ? 7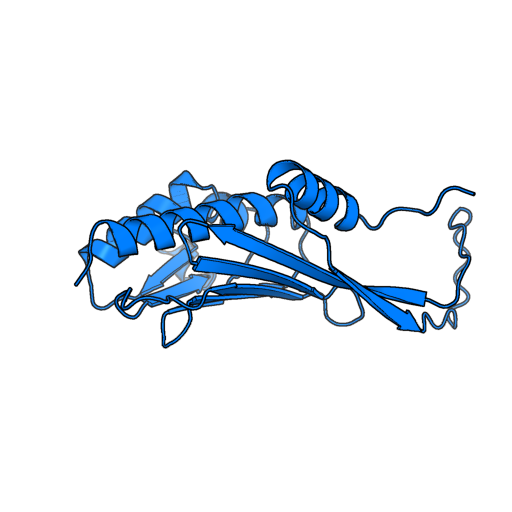.520 -7.074 12.305 1.00 88.81 107 ILE A O 1
ATOM 891 N N . LEU A 1 108 ? 5.584 -7.643 11.317 1.00 91.38 108 LEU A N 1
ATOM 892 C CA . LEU A 1 108 ? 5.061 -6.294 11.272 1.00 91.38 108 LEU A CA 1
ATOM 893 C C . LEU A 1 108 ? 4.414 -5.960 12.624 1.00 91.38 108 LEU A C 1
ATOM 895 O O . LEU A 1 108 ? 3.617 -6.705 13.198 1.00 91.38 108 LEU A O 1
ATOM 899 N N . LYS A 1 109 ? 4.826 -4.831 13.195 1.00 92.19 109 LYS A N 1
ATOM 900 C CA . LYS A 1 109 ? 4.285 -4.267 14.430 1.00 92.19 109 LYS A CA 1
ATOM 901 C C . LYS A 1 109 ? 3.329 -3.150 14.069 1.00 92.19 109 LYS A C 1
ATOM 903 O O . LYS A 1 109 ? 3.771 -2.156 13.506 1.00 92.19 109 LYS A O 1
ATOM 908 N N . VAL A 1 110 ? 2.079 -3.279 14.498 1.00 94.44 110 VAL A N 1
ATOM 909 C CA . VAL A 1 110 ? 1.087 -2.207 14.432 1.00 94.44 110 VAL A CA 1
ATOM 910 C C . VAL A 1 110 ? 1.031 -1.485 15.779 1.00 94.44 110 VAL A C 1
ATOM 912 O O . VAL A 1 110 ? 0.865 -2.102 16.837 1.00 94.44 110 VAL A O 1
ATOM 915 N N . ALA A 1 111 ? 1.190 -0.168 15.752 1.00 94.19 111 ALA A N 1
ATOM 916 C CA . ALA A 1 111 ? 0.985 0.723 16.883 1.00 94.19 111 ALA A CA 1
ATOM 917 C C . ALA A 1 111 ? -0.152 1.691 16.546 1.00 94.19 111 ALA A C 1
ATOM 919 O O . ALA A 1 111 ? -0.042 2.437 15.585 1.00 94.19 111 ALA A O 1
ATOM 920 N N . SER A 1 112 ? -1.228 1.678 17.328 1.00 94.25 112 SER A N 1
ATOM 921 C CA . SER A 1 112 ? -2.328 2.644 17.252 1.00 94.25 112 SER A CA 1
ATOM 922 C C . SER A 1 112 ? -2.968 2.771 18.636 1.00 94.25 112 SER A C 1
ATOM 924 O O . SER A 1 112 ? -2.892 1.829 19.434 1.00 94.25 112 SER A O 1
ATOM 926 N N . SER A 1 113 ? -3.555 3.930 18.932 1.00 92.94 113 SER A N 1
ATOM 927 C CA . SER A 1 113 ? -4.379 4.146 20.130 1.00 92.94 113 SER A CA 1
ATOM 928 C C . SER A 1 113 ? -5.742 3.456 20.019 1.00 92.94 113 SER A C 1
ATOM 930 O O . SER A 1 113 ? -6.317 3.059 21.031 1.00 92.94 113 SER A O 1
ATOM 932 N N . ASP A 1 114 ? -6.229 3.270 18.794 1.00 93.75 114 ASP A N 1
ATOM 933 C CA . ASP A 1 114 ? -7.479 2.593 18.487 1.00 93.75 114 ASP A CA 1
ATOM 934 C C . ASP A 1 114 ? -7.246 1.077 18.393 1.00 93.75 114 ASP A C 1
ATOM 936 O O . ASP A 1 114 ? -6.575 0.573 17.487 1.00 93.75 114 ASP A O 1
ATOM 940 N N . GLN A 1 115 ? -7.785 0.330 19.361 1.00 93.81 115 GLN A N 1
ATOM 941 C CA . GLN A 1 115 ? -7.617 -1.124 19.424 1.00 93.81 115 GLN A CA 1
ATOM 942 C C . GLN A 1 115 ? -8.361 -1.861 18.308 1.00 93.81 115 GLN A C 1
ATOM 944 O O . GLN A 1 115 ? -7.897 -2.917 17.873 1.00 93.81 115 GLN A O 1
ATOM 949 N N . TYR A 1 116 ? -9.490 -1.319 17.848 1.00 92.75 116 TYR A N 1
ATOM 950 C CA . TYR A 1 116 ? -10.268 -1.920 16.773 1.00 92.75 116 TYR A CA 1
ATOM 951 C C . TYR A 1 116 ? -9.529 -1.758 15.446 1.00 92.75 116 TYR A C 1
ATOM 953 O O . TYR A 1 116 ? -9.283 -2.752 14.762 1.00 92.75 116 TYR A O 1
ATOM 961 N N . LEU A 1 117 ? -9.057 -0.540 15.154 1.00 93.94 117 LEU A N 1
ATOM 962 C CA . LEU A 1 117 ? -8.198 -0.287 14.000 1.00 93.94 117 LEU A CA 1
ATOM 963 C C . LEU A 1 117 ? -6.932 -1.141 14.062 1.00 93.94 117 LEU A C 1
ATOM 965 O O . LEU A 1 117 ? -6.574 -1.783 13.082 1.00 93.94 117 LEU A O 1
ATOM 969 N N . LYS A 1 118 ? -6.260 -1.197 15.215 1.00 95.12 118 LYS A N 1
ATOM 970 C CA . LYS A 1 118 ? -5.049 -2.006 15.366 1.00 95.12 118 LYS A CA 1
ATOM 971 C C . LYS A 1 118 ? -5.288 -3.465 14.975 1.00 95.12 118 LYS A C 1
ATOM 973 O O . LYS A 1 118 ? -4.497 -4.010 14.210 1.00 95.12 118 LYS A O 1
ATOM 978 N N . LYS A 1 119 ? -6.351 -4.084 15.497 1.00 94.38 119 LYS A N 1
ATOM 979 C CA . LYS A 1 119 ? -6.682 -5.477 15.187 1.00 94.38 119 LYS A CA 1
ATOM 980 C C . LYS A 1 119 ? -7.000 -5.648 13.701 1.00 94.38 119 LYS A C 1
ATOM 982 O O . LYS A 1 119 ? -6.444 -6.537 13.069 1.00 94.38 119 LYS A O 1
ATOM 987 N N . TYR A 1 120 ? -7.806 -4.747 13.139 1.00 95.69 120 TYR A N 1
ATOM 988 C CA . TYR A 1 120 ? -8.118 -4.735 11.710 1.00 95.69 120 TYR A CA 1
ATOM 989 C C . TYR A 1 120 ? -6.851 -4.687 10.841 1.00 95.69 120 TYR A C 1
ATOM 991 O O . TYR A 1 120 ? -6.700 -5.483 9.919 1.00 95.69 120 TYR A O 1
ATOM 999 N N . LEU A 1 121 ? -5.905 -3.798 11.160 1.00 95.88 121 LEU A N 1
ATOM 1000 C CA . LEU A 1 121 ? -4.631 -3.690 10.446 1.00 95.88 121 LEU A CA 1
ATOM 1001 C C . LEU A 1 121 ? -3.792 -4.966 10.574 1.00 95.88 121 LEU A C 1
ATOM 1003 O O . LEU A 1 121 ? -3.224 -5.418 9.586 1.00 95.88 121 LEU A O 1
ATOM 1007 N N . GLU A 1 122 ? -3.699 -5.546 11.774 1.00 94.88 122 GLU A N 1
ATOM 1008 C CA . GLU A 1 122 ? -2.966 -6.798 11.998 1.00 94.88 122 GLU A CA 1
ATOM 1009 C C . GLU A 1 122 ? -3.547 -7.947 11.156 1.00 94.88 122 GLU A C 1
ATOM 1011 O O . GLU A 1 122 ? -2.779 -8.676 10.526 1.00 94.88 122 GLU A O 1
ATOM 1016 N N . ASP A 1 123 ? -4.875 -8.056 11.077 1.00 95.00 123 ASP A N 1
ATOM 1017 C CA . ASP A 1 123 ? -5.567 -9.065 10.269 1.00 95.00 123 ASP A CA 1
ATOM 1018 C C . ASP A 1 123 ? -5.346 -8.816 8.762 1.00 95.00 123 ASP A C 1
ATOM 1020 O O . ASP A 1 123 ? -4.948 -9.723 8.028 1.00 95.00 123 ASP A O 1
ATOM 1024 N N . LYS A 1 124 ? -5.469 -7.567 8.291 1.00 95.69 124 LYS A N 1
ATOM 1025 C CA . LYS A 1 124 ? -5.263 -7.216 6.872 1.00 95.69 124 LYS A CA 1
ATOM 1026 C C . LYS A 1 124 ? -3.826 -7.366 6.386 1.00 95.69 124 LYS A C 1
ATOM 1028 O O . LYS A 1 124 ? -3.609 -7.704 5.222 1.00 95.69 124 LYS A O 1
ATOM 1033 N N . LEU A 1 125 ? -2.833 -7.167 7.249 1.00 94.25 125 LEU A N 1
ATOM 1034 C CA . LEU A 1 125 ? -1.432 -7.448 6.914 1.00 94.25 125 LEU A CA 1
ATOM 1035 C C . LEU A 1 125 ? -1.176 -8.951 6.705 1.00 94.25 125 LEU A C 1
ATOM 1037 O O . LEU A 1 125 ? -0.317 -9.319 5.898 1.00 94.25 125 LEU A O 1
ATOM 1041 N N . MET A 1 126 ? -1.908 -9.810 7.422 1.00 92.50 126 MET A N 1
ATOM 1042 C CA . MET A 1 126 ? -1.862 -11.264 7.245 1.00 92.50 126 MET A CA 1
ATOM 1043 C C . MET A 1 126 ? -2.590 -11.691 5.970 1.00 92.50 126 MET A C 1
ATOM 1045 O O . MET A 1 126 ? -2.008 -12.409 5.159 1.00 92.50 126 MET A O 1
ATOM 1049 N N . GLU A 1 127 ? -3.833 -11.236 5.787 1.00 94.19 127 GLU A N 1
ATOM 1050 C CA . GLU A 1 127 ? -4.693 -11.598 4.649 1.00 94.19 127 GLU A CA 1
ATOM 1051 C C . GLU A 1 127 ? -4.062 -11.221 3.305 1.00 94.19 127 GLU A C 1
ATOM 1053 O O . GLU A 1 127 ? -4.034 -12.037 2.387 1.00 94.19 127 GLU A O 1
ATOM 1058 N N . ASN A 1 128 ? -3.471 -10.026 3.213 1.00 93.25 128 ASN A N 1
ATOM 1059 C CA . ASN A 1 128 ? -2.803 -9.561 1.996 1.00 93.25 128 ASN A CA 1
ATOM 1060 C C . ASN A 1 128 ? -1.411 -10.190 1.785 1.00 93.25 128 ASN A C 1
ATOM 1062 O O . ASN A 1 128 ? -0.739 -9.898 0.800 1.00 93.25 128 ASN A O 1
ATOM 1066 N N . GLY A 1 129 ? -0.929 -11.034 2.705 1.00 91.12 129 GLY A N 1
ATOM 1067 C CA . GLY A 1 129 ? 0.370 -11.704 2.593 1.00 91.12 129 GLY A CA 1
ATOM 1068 C C . GLY A 1 129 ? 1.590 -10.812 2.863 1.00 91.12 129 GLY A C 1
ATOM 1069 O O . GLY A 1 129 ? 2.723 -11.289 2.773 1.00 91.12 129 GLY A O 1
ATOM 1070 N N . LEU A 1 130 ? 1.396 -9.548 3.257 1.00 91.44 130 LEU A N 1
ATOM 1071 C CA . LEU A 1 130 ? 2.480 -8.607 3.575 1.00 91.44 130 LEU A CA 1
ATOM 1072 C C . LEU A 1 130 ? 3.336 -9.084 4.753 1.00 91.44 130 LEU A C 1
ATOM 1074 O O . LEU A 1 130 ? 4.556 -8.924 4.738 1.00 91.44 130 LEU A O 1
ATOM 1078 N N . GLU A 1 131 ? 2.724 -9.732 5.745 1.00 90.69 131 GLU A N 1
ATOM 1079 C CA . GLU A 1 131 ? 3.455 -10.361 6.848 1.00 90.69 131 GLU A CA 1
ATOM 1080 C C . GLU A 1 131 ? 4.365 -11.503 6.360 1.00 90.69 131 GLU A C 1
ATOM 1082 O O . GLU A 1 131 ? 5.495 -11.648 6.831 1.00 90.69 131 GLU A O 1
ATOM 1087 N N . VAL A 1 132 ? 3.898 -12.315 5.406 1.00 88.88 132 VAL A N 1
ATOM 1088 C CA . VAL A 1 132 ? 4.677 -13.432 4.844 1.00 88.88 132 VAL A CA 1
ATOM 1089 C C . VAL A 1 132 ? 5.853 -12.894 4.030 1.00 88.88 132 VAL A C 1
ATOM 1091 O O . VAL A 1 132 ? 6.975 -13.381 4.165 1.00 88.88 132 VAL A O 1
ATOM 1094 N N . ILE A 1 133 ? 5.627 -11.836 3.251 1.00 88.81 133 ILE A N 1
ATOM 1095 C CA . ILE A 1 133 ? 6.680 -11.134 2.510 1.00 88.81 133 ILE A CA 1
ATOM 1096 C C . ILE A 1 13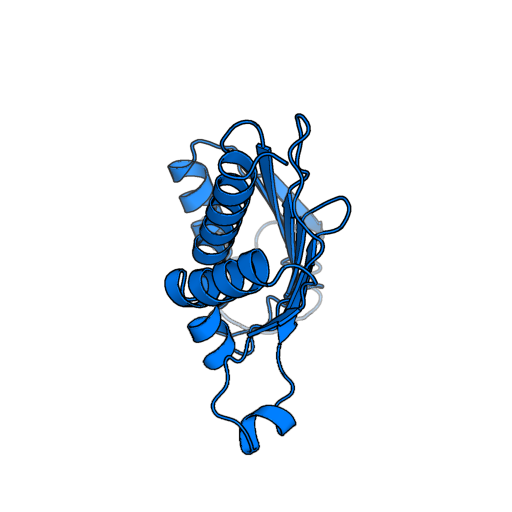3 ? 7.715 -10.543 3.481 1.00 88.81 133 ILE A C 1
ATOM 1098 O O . ILE A 1 133 ? 8.912 -10.772 3.308 1.00 88.81 133 ILE A O 1
ATOM 1102 N N . ALA A 1 134 ? 7.282 -9.854 4.542 1.00 88.25 134 ALA A N 1
ATOM 1103 C CA . ALA A 1 134 ? 8.170 -9.321 5.583 1.00 88.25 134 ALA A CA 1
ATOM 1104 C C . ALA A 1 134 ? 8.987 -10.417 6.282 1.00 88.25 134 ALA A C 1
ATOM 1106 O O . ALA A 1 134 ? 10.144 -10.206 6.656 1.00 88.25 134 ALA A O 1
ATOM 1107 N N . ARG A 1 135 ? 8.397 -11.606 6.448 1.00 85.44 135 ARG A N 1
ATOM 1108 C CA . ARG A 1 135 ? 9.052 -12.764 7.059 1.00 85.44 135 ARG A CA 1
ATOM 1109 C C . ARG A 1 135 ? 10.168 -13.338 6.220 1.00 85.44 135 ARG A C 1
ATOM 1111 O O . ARG A 1 135 ? 11.221 -13.660 6.771 1.00 85.44 135 ARG A O 1
ATOM 1118 N N . ASN A 1 136 ? 9.909 -13.469 4.930 1.00 83.62 136 ASN A N 1
ATOM 1119 C CA . ASN A 1 136 ? 10.778 -14.206 4.034 1.00 83.62 136 ASN A CA 1
ATOM 1120 C C . ASN A 1 136 ? 11.846 -13.303 3.407 1.00 83.62 136 ASN A C 1
ATOM 1122 O O . ASN A 1 136 ? 12.939 -13.781 3.137 1.00 83.62 136 ASN A O 1
ATOM 1126 N N . ASN A 1 137 ? 11.565 -12.004 3.224 1.00 73.25 137 ASN A N 1
ATOM 1127 C CA . ASN A 1 137 ? 12.250 -11.225 2.188 1.00 73.25 137 ASN A CA 1
ATOM 1128 C C . ASN A 1 137 ? 12.784 -9.845 2.608 1.00 73.25 137 ASN A C 1
ATOM 1130 O O . ASN A 1 137 ? 12.757 -8.927 1.801 1.00 73.25 137 ASN A O 1
ATOM 1134 N N . LEU A 1 138 ? 13.267 -9.658 3.844 1.00 79.62 138 LEU A N 1
ATOM 1135 C CA . LEU A 1 138 ? 13.834 -8.376 4.341 1.00 79.62 138 LEU A CA 1
ATOM 1136 C C . LEU A 1 138 ? 12.958 -7.127 4.082 1.00 79.62 138 LEU A C 1
ATOM 1138 O O . LEU A 1 138 ? 13.427 -5.990 4.160 1.00 79.62 138 LEU A O 1
ATOM 1142 N N . PHE A 1 139 ? 11.667 -7.325 3.818 1.00 84.62 139 PHE A N 1
ATOM 1143 C CA . PHE A 1 139 ? 10.729 -6.246 3.578 1.00 84.62 139 PHE A CA 1
ATOM 1144 C C . PHE A 1 139 ? 10.447 -5.536 4.906 1.00 84.62 139 PHE A C 1
ATOM 1146 O O . PHE A 1 139 ? 9.865 -6.101 5.836 1.00 84.62 139 PHE A O 1
ATOM 1153 N N . THR A 1 140 ? 10.924 -4.295 4.999 1.00 87.56 140 THR A N 1
ATOM 1154 C CA . THR A 1 140 ? 10.934 -3.478 6.218 1.00 87.56 140 THR A CA 1
ATOM 1155 C C . THR A 1 140 ? 10.159 -2.174 5.999 1.00 87.56 140 THR A C 1
ATOM 1157 O O . THR A 1 140 ? 10.751 -1.096 5.968 1.00 87.56 140 THR A O 1
ATOM 1160 N N . PRO A 1 141 ? 8.826 -2.238 5.822 1.00 92.06 141 PRO A N 1
ATOM 1161 C CA . PRO A 1 141 ? 8.036 -1.044 5.570 1.00 92.06 141 PRO A CA 1
ATOM 1162 C C . PRO A 1 141 ? 7.968 -0.151 6.807 1.00 92.06 141 PRO A C 1
ATOM 1164 O O . PRO A 1 141 ? 7.897 -0.628 7.948 1.00 92.06 141 PRO A O 1
ATOM 1167 N N . ILE A 1 142 ? 7.923 1.152 6.558 1.00 94.44 142 ILE A N 1
ATOM 1168 C CA . ILE A 1 142 ? 7.527 2.163 7.532 1.00 94.44 142 ILE A CA 1
ATOM 1169 C C . ILE A 1 142 ? 6.237 2.782 7.014 1.00 94.44 142 ILE A C 1
ATOM 1171 O O . ILE A 1 142 ? 6.268 3.521 6.034 1.00 94.44 142 ILE A O 1
ATOM 1175 N N . MET A 1 143 ? 5.114 2.464 7.658 1.00 95.00 143 MET A N 1
ATOM 1176 C CA . MET A 1 143 ? 3.808 3.042 7.333 1.00 95.00 143 MET A CA 1
ATOM 1177 C C . MET A 1 143 ? 3.327 3.926 8.470 1.00 95.00 143 MET A C 1
ATOM 1179 O O . MET A 1 143 ? 3.406 3.522 9.631 1.00 95.00 143 MET A O 1
ATOM 1183 N N . GLU A 1 144 ? 2.797 5.100 8.154 1.00 94.62 144 GLU A N 1
ATOM 1184 C CA . GLU A 1 144 ? 2.234 6.024 9.136 1.00 94.62 144 GLU A CA 1
ATOM 1185 C C . GLU A 1 144 ? 0.946 6.650 8.591 1.00 94.62 144 GLU A C 1
ATOM 1187 O O . GLU A 1 144 ? 0.925 7.119 7.450 1.00 94.62 144 GLU A O 1
ATOM 1192 N N . SER A 1 145 ? -0.112 6.692 9.407 1.00 89.81 145 SER A N 1
ATOM 1193 C CA . SER A 1 145 ? -1.242 7.598 9.186 1.00 89.81 145 SER A CA 1
ATOM 1194 C C . SER A 1 145 ? -1.060 8.834 10.057 1.00 89.81 145 SER A C 1
ATOM 1196 O O . SER A 1 145 ? -0.974 8.764 11.282 1.00 89.81 145 SER A O 1
ATOM 1198 N N . LYS A 1 146 ? -0.929 9.979 9.393 1.00 82.56 146 LYS A N 1
ATOM 1199 C CA . LYS A 1 146 ? -1.062 11.303 10.008 1.00 82.56 146 LYS A CA 1
ATOM 1200 C C . LYS A 1 146 ? -2.096 12.064 9.182 1.00 82.56 146 LYS A C 1
ATOM 1202 O O . LYS A 1 146 ? -3.234 11.634 9.052 1.00 82.56 146 LYS A O 1
ATOM 1207 N N . LYS A 1 147 ? -1.686 13.149 8.519 1.00 78.38 147 LYS A N 1
ATOM 1208 C CA . LYS A 1 147 ? -2.514 13.838 7.511 1.00 78.38 147 LYS A CA 1
ATOM 1209 C C . LYS A 1 147 ? -2.706 13.004 6.241 1.00 78.38 147 LYS A C 1
ATOM 1211 O O . LYS A 1 147 ? -3.725 13.115 5.575 1.00 78.38 147 LYS A O 1
ATOM 1216 N N . THR A 1 148 ? -1.720 12.175 5.924 1.00 88.25 148 THR A N 1
ATOM 1217 C CA . THR A 1 148 ? -1.716 11.249 4.794 1.00 88.25 148 THR A CA 1
ATOM 1218 C C . THR A 1 148 ? -1.297 9.874 5.293 1.00 88.25 148 THR A C 1
ATOM 1220 O O . THR A 1 148 ? -0.597 9.762 6.306 1.00 88.25 148 THR A O 1
ATOM 1223 N N . ILE A 1 149 ? -1.747 8.831 4.600 1.00 94.50 149 ILE A N 1
ATOM 1224 C CA . ILE A 1 149 ? -1.271 7.466 4.817 1.00 94.50 149 ILE A CA 1
ATOM 1225 C C . ILE A 1 149 ? -0.065 7.280 3.907 1.00 94.50 149 ILE A C 1
ATOM 1227 O O . ILE A 1 149 ? -0.216 7.211 2.686 1.00 94.50 149 ILE A O 1
ATOM 1231 N N . LYS A 1 150 ? 1.130 7.218 4.489 1.00 96.69 150 LYS A N 1
ATOM 1232 C CA . LYS A 1 150 ? 2.388 7.074 3.750 1.00 96.69 150 LYS A CA 1
ATOM 1233 C C . LYS A 1 150 ? 3.051 5.755 4.109 1.00 96.69 150 LYS A C 1
ATOM 1235 O O . LYS A 1 150 ? 3.097 5.415 5.287 1.00 96.69 150 LYS A O 1
ATOM 1240 N N . THR A 1 151 ? 3.584 5.057 3.113 1.00 96.31 151 THR A N 1
ATOM 1241 C CA . THR A 1 151 ? 4.430 3.879 3.297 1.00 96.31 151 THR A CA 1
ATOM 1242 C C . THR A 1 151 ? 5.710 4.041 2.508 1.00 96.31 151 THR A C 1
ATOM 1244 O O . THR A 1 151 ? 5.657 4.317 1.317 1.00 96.31 151 THR A O 1
ATOM 1247 N N . ASP A 1 152 ? 6.837 3.809 3.165 1.00 95.19 152 ASP A N 1
ATOM 1248 C CA . ASP A 1 152 ? 8.166 3.851 2.573 1.00 95.19 152 ASP A CA 1
ATOM 1249 C C . ASP A 1 152 ? 8.866 2.499 2.781 1.00 95.19 152 ASP A C 1
ATOM 1251 O O . ASP A 1 152 ? 8.816 1.935 3.881 1.00 95.19 152 ASP A O 1
ATOM 1255 N N . PHE A 1 153 ? 9.527 1.968 1.750 1.00 92.88 153 PHE A N 1
ATOM 1256 C CA . PHE A 1 153 ? 10.362 0.767 1.871 1.00 92.88 153 PHE A CA 1
ATOM 1257 C C . PHE A 1 153 ? 11.489 0.716 0.835 1.00 92.88 153 PHE A C 1
ATOM 1259 O O . PHE A 1 153 ? 11.388 1.276 -0.253 1.00 92.88 153 PHE A O 1
ATOM 1266 N N . SER A 1 154 ? 12.578 0.020 1.168 1.00 90.06 154 SER A N 1
ATOM 1267 C CA . SER A 1 154 ? 13.671 -0.233 0.222 1.00 90.06 154 SER A CA 1
ATOM 1268 C C . SER A 1 154 ? 13.262 -1.284 -0.802 1.00 90.06 154 SER A C 1
ATOM 1270 O O . SER A 1 154 ? 12.672 -2.293 -0.433 1.00 90.06 154 SER A O 1
ATOM 1272 N N . LEU A 1 155 ? 13.639 -1.089 -2.063 1.00 86.88 155 LEU A N 1
ATOM 1273 C CA . LEU A 1 155 ? 13.508 -2.078 -3.131 1.00 86.88 155 LEU A CA 1
ATOM 1274 C C . LEU A 1 155 ? 14.689 -3.064 -3.174 1.00 86.88 155 LEU A C 1
ATOM 1276 O O . LEU A 1 155 ? 14.720 -3.938 -4.030 1.00 86.88 155 LEU A O 1
ATOM 1280 N N . SER A 1 156 ? 15.656 -2.991 -2.261 1.00 83.31 156 SER A N 1
ATOM 1281 C CA . SER A 1 156 ? 16.861 -3.832 -2.283 1.00 83.31 156 SER A CA 1
ATOM 1282 C C . SER A 1 156 ? 16.645 -5.214 -1.643 1.00 83.31 156 SER A C 1
ATOM 1284 O O . SER A 1 156 ? 17.378 -5.615 -0.742 1.00 83.31 156 SER A O 1
ATOM 1286 N N . PHE A 1 157 ? 15.631 -5.957 -2.101 1.00 81.12 157 PHE A N 1
ATOM 1287 C CA . PHE A 1 157 ? 15.357 -7.334 -1.666 1.00 81.12 157 PHE A CA 1
ATOM 1288 C C . PHE A 1 157 ? 14.912 -8.257 -2.817 1.00 81.12 157 PHE A C 1
ATOM 1290 O O . PHE A 1 157 ? 14.530 -7.802 -3.899 1.00 81.12 157 PHE A O 1
ATOM 1297 N N . GLU A 1 158 ? 15.018 -9.572 -2.604 1.00 73.62 158 GLU A N 1
ATOM 1298 C CA . GLU A 1 158 ? 14.905 -10.606 -3.649 1.00 73.62 158 GLU A CA 1
ATOM 1299 C C . GLU A 1 158 ? 13.506 -10.662 -4.292 1.00 73.62 158 GLU A C 1
ATOM 1301 O O . GLU A 1 158 ? 13.370 -10.696 -5.512 1.00 73.62 158 GLU A O 1
ATOM 1306 N N . ASP A 1 159 ? 12.459 -10.529 -3.478 1.00 78.56 159 ASP A N 1
ATOM 1307 C CA . ASP A 1 159 ? 11.052 -10.693 -3.871 1.00 78.56 159 ASP A CA 1
ATOM 1308 C C . ASP A 1 159 ? 10.287 -9.366 -4.021 1.00 78.56 159 ASP A C 1
ATOM 1310 O O . ASP A 1 159 ? 9.061 -9.311 -3.922 1.00 78.56 159 ASP A O 1
ATOM 1314 N N . ARG A 1 160 ? 11.000 -8.272 -4.292 1.00 78.31 160 ARG A N 1
ATOM 1315 C CA . ARG A 1 160 ? 10.448 -6.907 -4.406 1.00 78.31 160 ARG A CA 1
ATOM 1316 C C . ARG A 1 160 ? 9.277 -6.730 -5.367 1.00 78.31 160 ARG A C 1
ATOM 1318 O O . ARG A 1 160 ? 8.432 -5.869 -5.138 1.00 78.31 160 ARG A O 1
ATOM 1325 N N . LYS A 1 161 ? 9.168 -7.585 -6.387 1.00 79.69 161 LYS A N 1
ATOM 1326 C CA . LYS A 1 161 ? 8.005 -7.591 -7.284 1.00 79.69 161 LYS A CA 1
ATOM 1327 C C . LYS A 1 161 ? 6.724 -8.010 -6.574 1.00 79.69 161 LYS A C 1
ATOM 1329 O O . LYS A 1 161 ? 5.648 -7.527 -6.873 1.00 79.69 161 LYS A O 1
ATOM 1334 N N . LYS A 1 162 ? 6.797 -8.910 -5.599 1.00 84.81 162 LYS A N 1
ATOM 1335 C CA . LYS A 1 162 ? 5.593 -9.473 -4.975 1.00 84.81 162 LYS A CA 1
ATOM 1336 C C . LYS A 1 162 ? 4.870 -8.477 -4.066 1.00 84.81 162 LYS A C 1
ATOM 1338 O O . LYS A 1 162 ? 3.832 -8.825 -3.528 1.00 84.81 162 LYS A O 1
ATOM 1343 N N . VAL A 1 163 ? 5.398 -7.264 -3.883 1.00 90.81 163 VAL A N 1
ATOM 1344 C CA . VAL A 1 163 ? 4.900 -6.296 -2.895 1.00 90.81 163 VAL A CA 1
ATOM 1345 C C . VAL A 1 163 ? 3.873 -5.325 -3.461 1.00 90.81 163 VAL A C 1
ATOM 1347 O O . VAL A 1 163 ? 2.966 -4.945 -2.728 1.00 90.81 163 VAL A O 1
ATOM 1350 N N . LEU A 1 164 ? 3.971 -4.957 -4.744 1.00 91.94 164 LEU A N 1
ATOM 1351 C CA . LEU A 1 164 ? 3.134 -3.900 -5.324 1.00 91.94 164 LEU A CA 1
ATOM 1352 C C . LEU A 1 164 ? 1.636 -4.204 -5.161 1.00 91.94 164 LEU A C 1
ATOM 1354 O O . LEU A 1 164 ? 0.926 -3.426 -4.531 1.00 91.94 164 LEU A O 1
ATOM 1358 N N . ASN A 1 165 ? 1.170 -5.358 -5.647 1.00 93.31 165 ASN A N 1
ATOM 1359 C CA . ASN A 1 165 ? -0.257 -5.703 -5.613 1.00 93.31 165 ASN A CA 1
ATOM 1360 C C . ASN A 1 165 ? -0.791 -5.876 -4.178 1.00 93.31 165 ASN A C 1
ATOM 1362 O O . ASN A 1 165 ? -1.804 -5.255 -3.860 1.00 93.31 165 ASN A O 1
ATOM 1366 N N . PRO A 1 166 ? -0.119 -6.620 -3.272 1.00 94.44 166 PRO A N 1
ATOM 1367 C CA . PRO A 1 166 ? -0.500 -6.661 -1.859 1.00 94.44 166 PRO A CA 1
ATOM 1368 C C . PRO A 1 166 ? -0.579 -5.294 -1.182 1.00 94.44 166 PRO A C 1
ATOM 1370 O O . PRO A 1 166 ? -1.480 -5.062 -0.380 1.00 94.44 166 PRO A O 1
ATOM 1373 N N . MET A 1 167 ? 0.341 -4.379 -1.500 1.00 95.31 167 MET A N 1
ATOM 1374 C CA . MET A 1 167 ? 0.319 -3.023 -0.952 1.00 95.31 167 MET A CA 1
ATOM 1375 C C . MET A 1 167 ? -0.843 -2.199 -1.507 1.00 95.31 167 MET A C 1
ATOM 1377 O O . MET A 1 167 ? -1.518 -1.526 -0.732 1.00 95.31 167 MET A O 1
ATOM 1381 N N . ILE A 1 168 ? -1.124 -2.278 -2.813 1.00 95.81 168 ILE A N 1
ATOM 1382 C CA . ILE A 1 168 ? -2.300 -1.626 -3.413 1.00 95.81 168 ILE A CA 1
ATOM 1383 C C . ILE A 1 168 ? -3.577 -2.142 -2.745 1.00 95.81 168 ILE A C 1
ATOM 1385 O O . ILE A 1 168 ? -4.409 -1.340 -2.319 1.00 95.81 168 ILE A O 1
ATOM 1389 N N . GLN A 1 169 ? -3.716 -3.464 -2.600 1.00 96.75 169 GLN A N 1
ATOM 1390 C CA . GLN A 1 169 ? -4.886 -4.065 -1.962 1.00 96.75 169 GLN A CA 1
ATOM 1391 C C . GLN A 1 169 ? -5.021 -3.624 -0.501 1.00 96.75 169 GLN A C 1
ATOM 1393 O O . GLN A 1 169 ? -6.104 -3.226 -0.082 1.00 96.75 169 GLN A O 1
ATOM 1398 N N . PHE A 1 170 ? -3.919 -3.584 0.248 1.00 96.75 170 PHE A N 1
ATOM 1399 C CA . PHE A 1 170 ? -3.921 -3.081 1.618 1.00 96.75 170 PHE A CA 1
ATOM 1400 C C . PHE A 1 170 ? -4.391 -1.619 1.704 1.00 96.75 170 PHE A C 1
ATOM 1402 O O . PHE A 1 170 ? -5.185 -1.276 2.577 1.00 96.75 170 PHE A O 1
ATOM 1409 N N . TYR A 1 171 ? -3.975 -0.751 0.776 1.00 96.50 171 TYR A N 1
ATOM 1410 C CA . TYR A 1 171 ? -4.472 0.628 0.709 1.00 96.50 171 TYR A CA 1
ATOM 1411 C C . TYR A 1 171 ? -5.963 0.705 0.345 1.00 96.50 171 TYR A C 1
ATOM 1413 O O . TYR A 1 171 ? -6.689 1.512 0.933 1.00 96.50 171 TYR A O 1
ATOM 1421 N N . LYS A 1 172 ? -6.449 -0.144 -0.570 1.00 96.62 172 LYS A N 1
ATOM 1422 C CA . LYS A 1 172 ? -7.887 -0.261 -0.875 1.00 96.62 172 LYS A CA 1
ATOM 1423 C C . LYS A 1 172 ? -8.679 -0.694 0.368 1.00 96.62 172 LYS A C 1
ATOM 1425 O O . LYS A 1 172 ? -9.693 -0.072 0.685 1.00 96.62 172 LYS A O 1
ATOM 1430 N N . ASP A 1 173 ? -8.172 -1.660 1.134 1.00 96.38 173 ASP A N 1
ATOM 1431 C CA . ASP A 1 173 ? -8.779 -2.123 2.390 1.00 96.38 173 ASP A CA 1
ATOM 1432 C C . ASP A 1 173 ? -8.806 -1.026 3.472 1.00 96.38 173 ASP A C 1
ATOM 1434 O O . ASP A 1 173 ? -9.762 -0.932 4.247 1.00 96.38 173 ASP A O 1
ATOM 1438 N N . LEU A 1 174 ? -7.775 -0.176 3.540 1.00 94.44 174 LEU A N 1
ATOM 1439 C CA . LEU A 1 174 ? -7.747 0.987 4.436 1.00 94.44 174 LEU A CA 1
ATOM 1440 C C . LEU A 1 174 ? -8.810 2.021 4.061 1.00 94.44 174 LEU A C 1
ATOM 1442 O O . LEU A 1 174 ? -9.510 2.535 4.935 1.00 94.44 174 LEU A O 1
ATOM 1446 N N . ILE A 1 175 ? -8.942 2.327 2.769 1.00 94.31 175 ILE A N 1
ATOM 1447 C CA . ILE A 1 175 ? -9.966 3.254 2.272 1.00 94.31 175 ILE A CA 1
ATOM 1448 C C . ILE A 1 175 ? -11.363 2.707 2.590 1.00 94.31 175 ILE A C 1
ATOM 1450 O O . ILE A 1 175 ? -12.228 3.453 3.052 1.00 94.31 175 ILE A O 1
ATOM 1454 N N . ASP A 1 176 ? -11.570 1.403 2.416 1.00 95.12 176 ASP A N 1
ATOM 1455 C CA . ASP A 1 176 ? -12.839 0.739 2.713 1.00 95.12 176 ASP A CA 1
ATOM 1456 C C . ASP A 1 176 ? -13.204 0.820 4.191 1.00 95.12 176 ASP A C 1
ATOM 1458 O O . ASP A 1 176 ? -14.339 1.174 4.520 1.00 95.12 176 ASP A O 1
ATOM 1462 N N . PHE A 1 177 ? -12.229 0.600 5.073 1.00 93.56 177 PHE A N 1
ATOM 1463 C CA . PHE A 1 177 ? -12.395 0.796 6.509 1.00 93.56 177 PHE A CA 1
ATOM 1464 C C . PHE A 1 177 ? -12.828 2.230 6.840 1.00 93.56 177 PHE A C 1
ATOM 1466 O O . PHE A 1 177 ? -13.808 2.429 7.559 1.00 93.56 177 PHE A O 1
ATOM 1473 N N . CYS A 1 178 ? -12.159 3.238 6.268 1.00 91.00 178 CYS A N 1
ATOM 1474 C CA . CYS A 1 178 ? -12.490 4.648 6.505 1.00 91.00 178 CYS A CA 1
ATOM 1475 C C . CYS A 1 178 ? -13.912 5.002 6.042 1.00 91.00 178 CYS A C 1
ATOM 1477 O O . CYS A 1 178 ? -14.589 5.819 6.662 1.00 91.00 178 CYS A O 1
ATOM 1479 N N . ILE A 1 179 ? -14.376 4.407 4.940 1.00 90.69 179 ILE A N 1
ATOM 1480 C CA . ILE A 1 179 ? -15.718 4.656 4.396 1.00 90.69 179 ILE A CA 1
ATOM 1481 C C . ILE A 1 179 ? -16.802 3.990 5.248 1.00 90.69 179 ILE A C 1
ATOM 1483 O O . ILE A 1 179 ? -17.878 4.567 5.413 1.00 90.69 179 ILE A O 1
ATOM 1487 N N . GLN A 1 180 ? -16.547 2.786 5.763 1.00 88.88 180 GLN A N 1
ATOM 1488 C CA . GLN A 1 180 ? -17.491 2.061 6.621 1.00 88.88 180 GLN A CA 1
ATOM 1489 C C . GLN A 1 180 ? -17.598 2.694 8.010 1.00 88.88 180 GLN A C 1
ATOM 1491 O O . GLN A 1 180 ? -18.687 2.780 8.571 1.00 88.88 180 GLN A O 1
ATOM 1496 N N . HIS A 1 181 ? -16.478 3.187 8.532 1.00 82.44 181 HIS A N 1
ATOM 1497 C CA . HIS A 1 181 ? -16.370 3.799 9.849 1.00 82.44 181 HIS A CA 1
ATOM 1498 C C . HIS A 1 181 ? -16.224 5.317 9.745 1.00 82.44 181 HIS A C 1
ATOM 1500 O O . HIS A 1 181 ? -15.338 5.883 10.374 1.00 82.44 181 HIS A O 1
ATOM 1506 N N . LYS A 1 182 ? -17.073 5.981 8.945 1.00 65.75 182 LYS A N 1
ATOM 1507 C CA . LYS A 1 182 ? -17.140 7.452 8.916 1.00 65.75 182 LYS A CA 1
ATOM 1508 C C . LYS A 1 182 ? -17.359 7.978 10.338 1.00 65.75 182 LYS A C 1
ATOM 1510 O O . LYS A 1 182 ? -18.480 7.923 10.841 1.00 65.75 182 LYS A O 1
ATOM 1515 N N . ILE A 1 183 ? -16.284 8.452 10.959 1.00 51.47 183 ILE A N 1
ATOM 1516 C CA . ILE A 1 183 ? -16.289 9.224 12.204 1.00 51.47 183 ILE A CA 1
ATOM 1517 C C . ILE A 1 183 ? -16.291 10.701 11.827 1.00 51.47 183 ILE A C 1
ATOM 1519 O O . ILE A 1 183 ? -15.456 11.088 10.976 1.00 51.47 183 ILE A O 1
#

Radius of gyration: 18.51 Å; chains: 1; bounding box: 51×30×54 Å

Secondary structure (DSSP, 8-state):
------TTHHHHHHHHHHHT-PEEEEEEE---------TT----SSEEEEEEEEEEEETTEEEEEEEE-SSS-EEEEEEE--TT-----EEEEEPPHHHHHH----SEEEEES-HHHHHHHHHHHHHTTHHHHHHHS----EEEESSEEEEEEE--STTGGGGHHHHHHHHHHHHHHHHHT--

Foldseek 3Di:
DDDPQPPCNVLLVVVCVVLVHDKDWDWDQQPPPDPDDDPDDPDDDRIDTQKIWDWRDAPNKTWIWMAGPPPAGKIKIKIADPDQQDDFKKKWWADDPVVVVPDPDQRIDIDTPDPVVSVLLVVLCVVLCVSVCVVPKVWTWIFIDDSMTMIMTGCPIDPSSSVPVSVVVSVNSVSVVSVVPVD

Sequence (183 aa):
MRIHVNLFEEQFYQVASEEAIELHKDYEPGSSKLITFMPGADYNDDLRVKTLGLEIPYKKQIIAVEYQVGDIQMAQFNCELKHGLRISDFKITYRSHYTRLFLKKNILKVASSDQYLKKYLEDKLMENGLEVIARNNLFTPIMESKKTIKTDFSLSFEDRKKVLNPMIQFYKDLIDFCIQHKI

pLDDT: mean 82.18, std 17.07, range [30.5, 97.06]